Protein AF-A0A363TXF8-F1 (afdb_monomer_lite)

Sequence (86 aa):
MMSDQLNSGRHASLRRLALAAAVIVATVSQTTAGFAVGTARQRAACTGDVLRLCFTSIGSDRAIIACMTANKDRLSKRCKATLPPI

Structure (mmCIF, N/CA/C/O backbone):
data_AF-A0A363TXF8-F1
#
_entry.id   AF-A0A363TXF8-F1
#
loop_
_atom_site.group_PDB
_atom_site.id
_atom_site.type_symbol
_atom_site.label_atom_id
_atom_site.label_alt_id
_atom_site.label_comp_id
_atom_site.label_asym_id
_atom_site.label_entity_id
_atom_site.label_seq_id
_atom_site.pdbx_PDB_ins_code
_atom_site.Cartn_x
_atom_site.Cartn_y
_atom_site.Cartn_z
_atom_site.occupancy
_atom_site.B_iso_or_equiv
_atom_site.auth_seq_id
_atom_site.auth_comp_id
_atom_site.auth_asym_id
_atom_site.auth_atom_id
_atom_site.pdbx_PDB_model_num
ATOM 1 N N . MET A 1 1 ? 40.530 30.309 -58.371 1.00 45.50 1 MET A N 1
ATOM 2 C CA . MET A 1 1 ? 39.285 29.513 -58.505 1.00 45.50 1 MET A CA 1
ATOM 3 C C . MET A 1 1 ? 39.402 28.051 -58.010 1.00 45.50 1 MET A C 1
ATOM 5 O O . MET A 1 1 ? 38.451 27.308 -58.185 1.00 45.50 1 MET A O 1
ATOM 9 N N . MET A 1 2 ? 40.482 27.625 -57.321 1.00 51.88 2 MET A N 1
ATOM 10 C CA . MET A 1 2 ? 40.637 26.244 -56.784 1.00 51.88 2 MET A CA 1
ATOM 11 C C . MET A 1 2 ? 40.350 26.093 -55.273 1.00 51.88 2 MET A C 1
ATOM 13 O O . MET A 1 2 ? 40.237 24.975 -54.779 1.00 51.88 2 MET A O 1
ATOM 17 N N . SER A 1 3 ? 40.189 27.195 -54.535 1.00 53.59 3 SER A N 1
ATOM 18 C CA . SER A 1 3 ? 40.016 27.193 -53.071 1.00 53.59 3 SER A CA 1
ATOM 19 C C . SER A 1 3 ? 38.605 26.792 -52.605 1.00 53.59 3 SER A C 1
ATOM 21 O O . SER A 1 3 ? 38.451 26.250 -51.513 1.00 53.59 3 SER A O 1
ATOM 23 N N . ASP A 1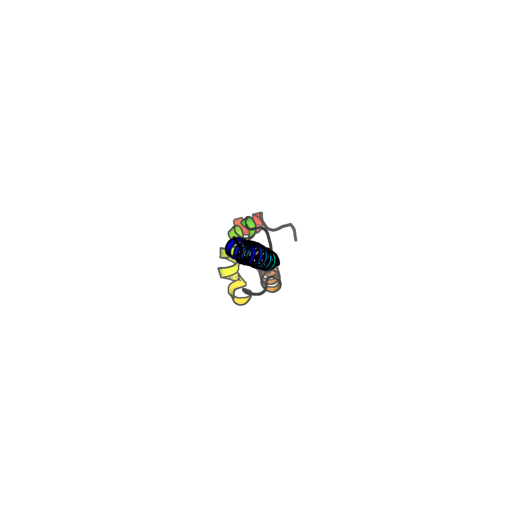 4 ? 37.581 27.003 -53.440 1.00 56.38 4 ASP A N 1
ATOM 24 C CA . ASP A 1 4 ? 36.177 26.677 -53.129 1.00 56.38 4 ASP A CA 1
ATOM 25 C C . ASP A 1 4 ? 35.897 25.164 -53.092 1.00 56.38 4 ASP A C 1
ATOM 27 O O . ASP A 1 4 ? 35.094 24.683 -52.288 1.00 56.38 4 ASP A O 1
ATOM 31 N N . GLN A 1 5 ? 36.610 24.382 -53.910 1.00 55.97 5 GLN A N 1
ATOM 32 C CA . GLN A 1 5 ? 36.403 22.931 -54.016 1.00 55.97 5 GLN A CA 1
ATOM 33 C C . GLN A 1 5 ? 36.887 22.181 -52.759 1.00 55.97 5 GLN A C 1
ATOM 35 O O . GLN A 1 5 ? 36.226 21.245 -52.305 1.00 55.97 5 GLN A O 1
ATOM 40 N N . LEU A 1 6 ? 37.984 22.632 -52.130 1.00 58.69 6 LEU A N 1
ATOM 41 C CA . LEU A 1 6 ? 38.482 22.061 -50.866 1.00 58.69 6 LEU A CA 1
ATOM 42 C C . LEU A 1 6 ? 37.524 22.331 -49.690 1.00 58.69 6 LEU A C 1
ATOM 44 O O . LEU A 1 6 ? 37.399 21.508 -48.779 1.00 58.69 6 LEU A O 1
ATOM 48 N N . ASN A 1 7 ? 36.840 23.480 -49.713 1.00 59.94 7 ASN A N 1
ATOM 49 C CA . ASN A 1 7 ? 35.887 23.882 -48.683 1.00 59.94 7 ASN A CA 1
ATOM 50 C C . ASN A 1 7 ? 34.586 23.063 -48.801 1.00 59.94 7 ASN A C 1
ATOM 52 O O . ASN A 1 7 ? 34.165 22.448 -47.828 1.00 59.94 7 ASN A O 1
ATOM 56 N N . SER A 1 8 ? 34.013 22.911 -49.999 1.00 58.41 8 SER A N 1
ATOM 57 C CA . SER A 1 8 ? 32.778 22.130 -50.206 1.00 58.41 8 SER A CA 1
ATOM 58 C C . SER A 1 8 ? 32.888 20.662 -49.735 1.00 58.41 8 SER A C 1
ATOM 60 O O . SER A 1 8 ? 31.997 20.149 -49.049 1.00 58.41 8 SER A O 1
ATOM 62 N N . GLY A 1 9 ? 34.030 20.004 -49.985 1.00 57.09 9 GLY A N 1
ATOM 63 C CA . GLY A 1 9 ? 34.290 18.626 -49.541 1.00 57.09 9 GLY A CA 1
ATOM 64 C C . GLY A 1 9 ? 34.458 18.473 -48.022 1.00 57.09 9 GLY A C 1
ATOM 65 O O . GLY A 1 9 ? 33.957 17.507 -47.436 1.00 57.09 9 GLY A O 1
ATOM 66 N N . ARG A 1 10 ? 35.094 19.448 -47.354 1.00 62.88 10 ARG A N 1
ATOM 67 C CA . ARG A 1 10 ? 35.191 19.498 -45.881 1.00 62.88 10 ARG A CA 1
ATOM 68 C C . ARG A 1 10 ? 33.825 19.713 -45.246 1.00 62.88 10 ARG A C 1
ATOM 70 O O . ARG A 1 10 ? 33.511 19.043 -44.272 1.00 62.88 10 ARG A O 1
ATOM 77 N N . HIS A 1 11 ? 32.989 20.580 -45.813 1.00 57.00 11 HIS A N 1
ATOM 78 C CA . HIS A 1 11 ? 31.642 20.851 -45.299 1.00 57.00 11 HIS A CA 1
ATOM 79 C C . HIS A 1 11 ? 30.707 19.650 -45.476 1.00 57.00 11 HIS A C 1
ATOM 81 O O . HIS A 1 11 ? 29.964 19.312 -44.556 1.00 57.00 11 HIS A O 1
ATOM 87 N N . ALA A 1 12 ? 30.786 18.947 -46.610 1.00 60.62 12 ALA A N 1
ATOM 88 C CA . ALA A 1 12 ? 30.049 17.702 -46.827 1.00 60.62 12 ALA A CA 1
ATOM 89 C C . ALA A 1 12 ? 30.515 16.578 -45.882 1.00 60.62 12 ALA A C 1
ATOM 91 O O . ALA A 1 12 ? 29.683 15.848 -45.344 1.00 60.62 12 ALA A O 1
ATOM 92 N N . SER A 1 13 ? 31.822 16.470 -45.626 1.00 59.72 13 SER A N 1
ATOM 93 C CA . SER A 1 13 ? 32.399 15.470 -44.714 1.00 59.72 13 SER A CA 1
ATOM 94 C C . SER A 1 13 ? 32.068 15.761 -43.246 1.00 59.72 13 SER A C 1
ATOM 96 O O . SER A 1 13 ? 31.666 14.854 -42.523 1.00 59.72 13 SER A O 1
ATOM 98 N N . LEU A 1 14 ? 32.138 17.028 -42.821 1.00 59.69 14 LEU A N 1
ATOM 99 C CA . LEU A 1 14 ? 31.747 17.475 -41.479 1.00 59.69 14 LEU A CA 1
ATOM 100 C C . LEU A 1 14 ? 30.241 17.299 -41.235 1.00 59.69 14 LEU A C 1
ATOM 102 O O . LEU A 1 14 ? 29.853 16.842 -40.165 1.00 59.69 14 LEU A O 1
ATOM 106 N N . ARG A 1 15 ? 29.385 17.576 -42.232 1.00 59.22 15 ARG A N 1
ATOM 107 C CA . ARG A 1 15 ? 27.936 17.303 -42.146 1.00 59.22 15 ARG A CA 1
ATOM 108 C C . ARG A 1 15 ? 27.639 15.807 -42.057 1.00 59.22 15 ARG A C 1
ATOM 110 O O . ARG A 1 15 ? 26.780 15.422 -41.276 1.00 59.22 15 ARG A O 1
ATOM 117 N N . ARG A 1 16 ? 28.354 14.959 -42.807 1.00 57.06 16 ARG A N 1
ATOM 118 C CA . ARG A 1 16 ? 28.211 13.490 -42.749 1.00 57.06 16 ARG A CA 1
ATOM 119 C C . ARG A 1 16 ? 28.671 12.907 -41.408 1.00 57.06 16 ARG A C 1
ATOM 121 O O . ARG A 1 16 ? 27.987 12.043 -40.872 1.00 57.06 16 ARG A O 1
ATOM 128 N N . LEU A 1 17 ? 29.768 13.416 -40.844 1.00 55.62 17 LEU A N 1
ATOM 129 C CA . LEU A 1 17 ? 30.247 13.055 -39.503 1.00 55.62 17 LEU A CA 1
ATOM 130 C C . LEU A 1 17 ? 29.278 13.521 -38.402 1.00 55.62 17 LEU A C 1
ATOM 132 O O . LEU A 1 17 ? 28.986 12.758 -37.485 1.00 55.62 17 LEU A O 1
ATOM 136 N N . ALA A 1 18 ? 28.719 14.729 -38.524 1.00 54.94 18 ALA A N 1
ATOM 137 C CA . ALA A 1 18 ? 27.706 15.243 -37.600 1.00 54.94 18 ALA A CA 1
ATOM 138 C C . ALA A 1 18 ? 26.380 14.461 -37.674 1.00 54.94 18 ALA A C 1
ATOM 140 O O . ALA A 1 18 ? 25.756 14.205 -36.647 1.00 54.94 18 ALA A O 1
ATOM 141 N N . LEU A 1 19 ? 25.969 14.032 -38.873 1.00 52.06 19 LEU A N 1
ATOM 142 C CA . LEU A 1 19 ? 24.781 13.194 -39.075 1.00 52.06 19 LEU A CA 1
ATOM 143 C C . LEU A 1 19 ? 24.974 11.771 -38.523 1.00 52.06 19 LEU A C 1
ATOM 145 O O . LEU A 1 19 ? 24.041 11.221 -37.948 1.00 52.06 19 LEU A O 1
ATOM 149 N N . ALA A 1 20 ? 26.175 11.192 -38.635 1.00 51.44 20 ALA A N 1
ATOM 150 C CA . ALA A 1 20 ? 26.482 9.871 -38.078 1.00 51.44 20 ALA A CA 1
ATOM 151 C C . ALA A 1 20 ? 26.532 9.865 -36.536 1.00 51.44 20 ALA A C 1
ATOM 153 O O . ALA A 1 20 ? 26.130 8.886 -35.911 1.00 51.44 20 ALA A O 1
ATOM 154 N N . ALA A 1 21 ? 26.964 10.967 -35.913 1.00 51.50 21 ALA A N 1
ATOM 155 C CA . ALA A 1 21 ? 27.004 11.102 -34.455 1.00 51.50 21 ALA A CA 1
ATOM 156 C C . ALA A 1 21 ? 25.611 11.271 -33.811 1.00 51.50 21 ALA A C 1
ATOM 158 O O . ALA A 1 21 ? 25.424 10.914 -32.649 1.00 51.50 21 ALA A O 1
ATOM 159 N N . ALA A 1 22 ? 24.616 11.768 -34.554 1.00 51.06 22 ALA A N 1
ATOM 160 C CA . ALA A 1 22 ? 23.264 11.999 -34.036 1.00 51.06 22 ALA A CA 1
ATOM 161 C C . ALA A 1 22 ? 22.412 10.719 -33.895 1.00 51.06 22 ALA A C 1
ATOM 163 O O . ALA A 1 22 ? 21.400 10.732 -33.200 1.00 51.06 22 ALA A O 1
ATOM 164 N N . VAL A 1 23 ? 22.811 9.604 -34.519 1.00 53.47 23 VAL A N 1
ATOM 165 C CA . VAL A 1 23 ? 22.025 8.351 -34.541 1.00 53.47 23 VAL A CA 1
ATOM 166 C C . VAL A 1 23 ? 22.283 7.460 -33.311 1.00 53.47 23 VAL A C 1
ATOM 168 O O . VAL A 1 23 ? 21.539 6.518 -33.061 1.00 53.47 23 VAL A O 1
ATOM 171 N N . ILE A 1 24 ? 23.287 7.773 -32.484 1.00 53.34 24 ILE A N 1
ATOM 172 C CA . ILE A 1 24 ? 23.676 6.937 -31.329 1.00 53.34 24 ILE A CA 1
ATOM 173 C C . ILE A 1 24 ? 22.866 7.285 -30.052 1.00 53.34 24 ILE A C 1
ATOM 175 O O . ILE A 1 24 ? 22.875 6.534 -29.080 1.00 53.34 24 ILE A O 1
ATOM 179 N N . VAL A 1 25 ? 22.095 8.382 -30.040 1.00 56.41 25 VAL A N 1
ATOM 180 C CA . VAL A 1 25 ? 21.464 8.951 -28.824 1.00 56.41 25 VAL A CA 1
ATOM 181 C C . VAL A 1 25 ? 19.953 8.660 -28.731 1.00 56.41 25 VAL A C 1
ATOM 183 O O . VAL A 1 25 ? 19.166 9.553 -28.437 1.00 56.41 25 VAL A O 1
ATOM 186 N N . ALA A 1 26 ? 19.492 7.435 -29.014 1.00 55.72 26 ALA A N 1
ATOM 187 C CA . ALA A 1 26 ? 18.043 7.143 -28.972 1.00 55.72 26 ALA A CA 1
AT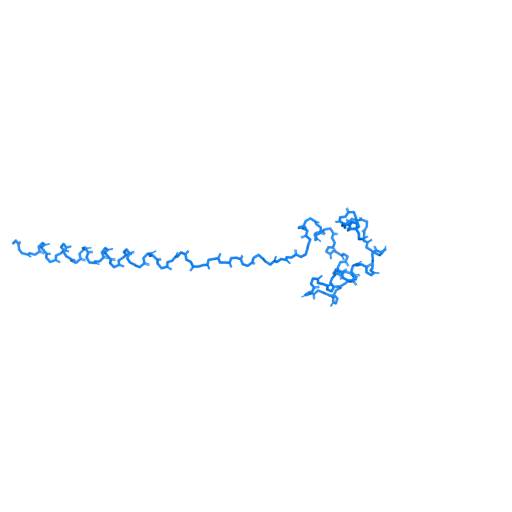OM 188 C C . ALA A 1 26 ? 17.630 5.791 -28.365 1.00 55.72 26 ALA A C 1
ATOM 190 O O . ALA A 1 26 ? 16.451 5.444 -28.371 1.00 55.72 26 ALA A O 1
ATOM 191 N N . THR A 1 27 ? 18.554 5.027 -27.793 1.00 60.06 27 THR A N 1
ATOM 192 C CA . THR A 1 27 ? 18.242 3.752 -27.129 1.00 60.06 27 THR A CA 1
ATOM 193 C C . THR A 1 27 ? 19.091 3.717 -25.862 1.00 60.06 27 THR A C 1
ATOM 195 O O . THR A 1 27 ? 20.306 3.648 -25.961 1.00 60.06 27 THR A O 1
ATOM 198 N N . VAL A 1 28 ? 18.609 3.837 -24.630 1.00 57.69 28 VAL A N 1
ATOM 199 C CA . VAL A 1 28 ? 17.492 3.134 -24.008 1.00 57.69 28 VAL A CA 1
ATOM 200 C C . VAL A 1 28 ? 17.206 3.859 -22.684 1.00 57.69 28 VAL A C 1
ATOM 202 O O . VAL A 1 28 ? 17.904 3.650 -21.695 1.00 57.69 28 VAL A O 1
ATOM 205 N N . SER A 1 29 ? 16.170 4.693 -22.623 1.00 53.72 29 SER A N 1
ATOM 206 C CA . SER A 1 29 ? 15.566 5.055 -21.333 1.00 53.72 29 SER A CA 1
ATOM 207 C C . SER A 1 29 ? 14.558 3.970 -20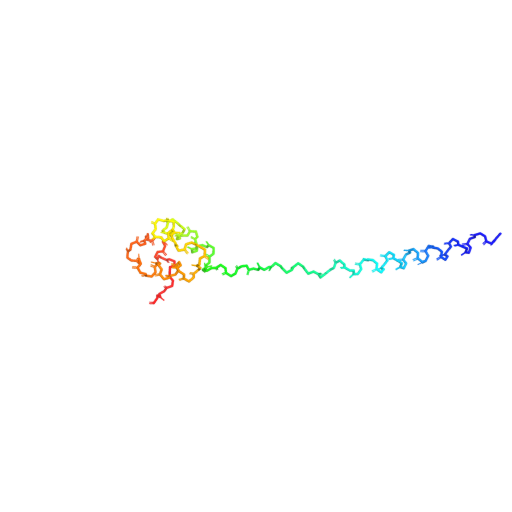.977 1.00 53.72 29 SER A C 1
ATOM 209 O O . SER A 1 29 ? 13.350 4.163 -21.062 1.00 53.72 29 SER A O 1
ATOM 211 N N . GLN A 1 30 ? 15.062 2.787 -20.626 1.00 55.28 30 GLN A N 1
ATOM 212 C CA . GLN A 1 30 ? 14.246 1.761 -19.984 1.00 55.28 30 GLN A CA 1
ATOM 213 C C . GLN A 1 30 ? 13.978 2.252 -18.563 1.00 55.28 30 GLN A C 1
ATOM 215 O O . GLN A 1 30 ? 14.726 1.946 -17.639 1.00 55.28 30 GLN A O 1
ATOM 220 N N . THR A 1 31 ? 12.942 3.071 -18.385 1.00 57.31 31 THR A N 1
ATOM 221 C CA . THR A 1 31 ? 12.377 3.302 -17.058 1.00 57.31 31 THR A CA 1
ATOM 222 C C . THR A 1 31 ? 11.859 1.955 -16.584 1.00 57.31 31 THR A C 1
ATOM 224 O O . THR A 1 31 ? 10.794 1.508 -17.011 1.00 57.31 31 THR A O 1
ATOM 227 N N . THR A 1 32 ? 12.640 1.269 -15.755 1.00 57.69 32 THR A N 1
ATOM 228 C CA . THR A 1 32 ? 12.180 0.103 -15.016 1.00 57.69 32 THR A CA 1
ATOM 229 C C . THR A 1 32 ? 11.050 0.586 -14.118 1.00 57.69 32 THR A C 1
ATOM 231 O O . THR A 1 32 ? 11.265 1.135 -13.040 1.00 57.69 32 THR A O 1
ATOM 234 N N . ALA A 1 33 ? 9.814 0.456 -14.598 1.00 58.66 33 ALA A N 1
ATOM 235 C CA . ALA A 1 33 ? 8.646 0.604 -13.756 1.00 58.66 33 ALA A CA 1
ATOM 236 C C . ALA A 1 33 ? 8.774 -0.476 -12.681 1.00 58.66 33 ALA A C 1
ATOM 238 O O . ALA A 1 33 ? 8.531 -1.653 -12.939 1.00 58.66 33 AL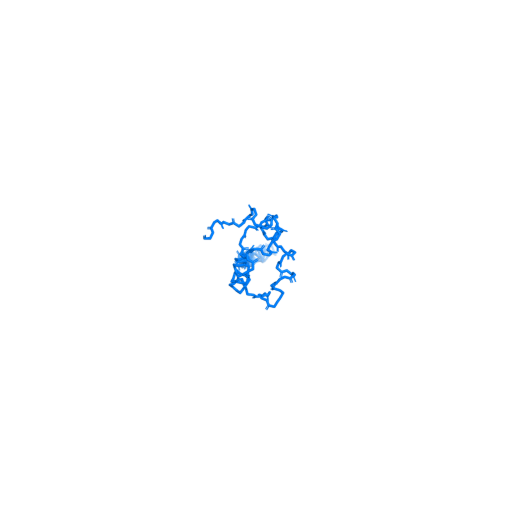A A O 1
ATOM 239 N N . GLY A 1 34 ? 9.245 -0.092 -11.493 1.00 57.62 34 GLY A N 1
ATOM 240 C CA . GLY A 1 34 ? 9.203 -0.971 -10.340 1.00 57.62 34 GLY A CA 1
ATOM 241 C C . GLY A 1 34 ? 7.752 -1.397 -10.170 1.00 57.62 34 GLY A C 1
ATOM 242 O O . GLY A 1 34 ? 6.882 -0.540 -9.994 1.00 57.62 34 GLY A O 1
ATOM 243 N N . PHE A 1 35 ? 7.481 -2.696 -10.295 1.00 56.56 35 PHE A N 1
ATOM 244 C CA . PHE A 1 35 ? 6.166 -3.274 -10.044 1.00 56.56 35 PHE A CA 1
ATOM 245 C C . PHE A 1 35 ? 5.859 -3.137 -8.559 1.00 56.56 35 PHE A C 1
ATOM 247 O O . PHE A 1 35 ? 6.009 -4.077 -7.793 1.00 56.56 35 PHE A O 1
ATOM 254 N N . ALA A 1 36 ? 5.494 -1.938 -8.130 1.00 63.66 36 ALA A N 1
ATOM 255 C CA . ALA A 1 36 ? 5.136 -1.716 -6.752 1.00 63.66 36 ALA A CA 1
ATOM 256 C C . ALA A 1 36 ? 3.759 -2.360 -6.513 1.00 63.66 36 ALA A C 1
ATOM 258 O O . ALA A 1 36 ? 2.827 -2.212 -7.312 1.00 63.66 36 ALA A O 1
ATOM 259 N N . VAL A 1 37 ? 3.614 -3.096 -5.416 1.00 69.88 37 VAL A N 1
ATOM 260 C CA . VAL A 1 37 ? 2.358 -3.784 -5.086 1.00 69.88 37 VAL A CA 1
ATOM 261 C C . VAL A 1 37 ? 1.191 -2.809 -4.886 1.00 69.88 37 VAL A C 1
ATOM 263 O O . VAL A 1 37 ? 1.301 -1.819 -4.162 1.00 69.88 37 VAL A O 1
ATOM 266 N N . GLY A 1 38 ? 0.050 -3.097 -5.523 1.00 78.75 38 GLY A N 1
ATOM 267 C CA . GLY A 1 38 ? -1.203 -2.338 -5.393 1.00 78.75 38 GLY A CA 1
ATOM 268 C C . GLY A 1 38 ? -1.241 -1.019 -6.175 1.00 78.75 38 GLY A C 1
ATOM 269 O O . GLY A 1 38 ? -0.265 -0.605 -6.791 1.00 78.75 38 GLY A O 1
ATOM 270 N N . THR A 1 39 ? -2.386 -0.332 -6.163 1.00 87.31 39 THR A N 1
ATOM 271 C CA . THR A 1 39 ? -2.510 1.003 -6.783 1.00 87.31 39 THR A CA 1
ATOM 272 C C . THR A 1 39 ? -1.880 2.087 -5.902 1.00 87.31 39 THR A C 1
ATOM 274 O O . THR A 1 39 ? -1.763 1.922 -4.687 1.00 87.31 39 THR A O 1
ATOM 277 N N . ALA A 1 40 ? -1.532 3.246 -6.473 1.00 87.00 40 ALA A N 1
ATOM 278 C CA . ALA A 1 40 ? -1.028 4.382 -5.689 1.00 87.00 40 ALA A CA 1
ATOM 279 C C . ALA A 1 40 ? -1.999 4.791 -4.564 1.00 87.00 40 ALA A C 1
ATOM 281 O O . ALA A 1 40 ? -1.582 5.060 -3.437 1.00 87.00 40 ALA A O 1
ATOM 282 N N . ARG A 1 41 ? -3.308 4.757 -4.849 1.00 87.06 41 ARG A N 1
ATOM 283 C CA . ARG A 1 41 ? -4.365 5.041 -3.871 1.00 87.06 41 ARG A CA 1
ATOM 284 C C . ARG A 1 41 ? -4.387 4.018 -2.736 1.00 87.06 41 ARG A C 1
ATOM 286 O O . ARG A 1 41 ? -4.527 4.402 -1.579 1.00 87.06 41 ARG A O 1
ATOM 293 N N . GLN A 1 42 ? -4.224 2.739 -3.056 1.00 87.81 42 GLN A N 1
ATOM 294 C CA . GLN A 1 42 ? -4.190 1.658 -2.073 1.00 87.81 42 GLN A CA 1
ATOM 295 C C . GLN A 1 42 ? -2.944 1.739 -1.187 1.00 87.81 42 GLN A C 1
ATOM 297 O O . GLN A 1 42 ? -3.057 1.648 0.034 1.00 87.81 42 GLN A O 1
ATOM 302 N N . ARG A 1 43 ? -1.769 2.021 -1.769 1.00 88.62 43 ARG A N 1
ATOM 303 C CA . ARG A 1 43 ? -0.550 2.272 -0.984 1.00 88.62 43 ARG A CA 1
ATOM 304 C C . ARG A 1 43 ? -0.759 3.437 -0.035 1.00 88.62 43 ARG A C 1
ATOM 306 O O . ARG A 1 43 ? -0.622 3.252 1.164 1.00 88.62 43 ARG A O 1
ATOM 313 N N . ALA A 1 44 ? -1.210 4.587 -0.537 1.00 91.12 44 ALA A N 1
ATOM 314 C CA . ALA A 1 44 ? -1.480 5.751 0.302 1.00 91.12 44 ALA A CA 1
ATOM 315 C C . ALA A 1 44 ? -2.487 5.452 1.426 1.00 91.12 44 ALA A C 1
ATOM 317 O O . ALA A 1 44 ? -2.336 5.981 2.528 1.00 91.12 44 ALA A O 1
ATOM 318 N N . ALA A 1 45 ? -3.494 4.605 1.173 1.00 92.81 45 ALA A N 1
ATOM 319 C CA . ALA A 1 45 ? -4.460 4.167 2.177 1.00 92.81 45 ALA A CA 1
ATOM 320 C C . ALA A 1 45 ? -3.808 3.342 3.299 1.00 92.81 45 ALA A C 1
ATOM 322 O O . ALA A 1 45 ? -4.114 3.584 4.470 1.00 92.81 45 ALA A O 1
ATOM 323 N N . CYS A 1 46 ? -2.896 2.435 2.937 1.00 92.81 46 CYS A N 1
ATOM 324 C CA . CYS A 1 46 ? -2.296 1.429 3.811 1.00 92.81 46 CYS A CA 1
ATOM 325 C C . CYS A 1 46 ? -0.899 1.776 4.359 1.00 92.81 46 CYS A C 1
ATOM 327 O O . CYS A 1 46 ? -0.451 1.098 5.277 1.00 92.81 46 CYS A O 1
ATOM 329 N N . THR A 1 47 ? -0.216 2.825 3.877 1.00 93.06 47 THR A N 1
ATOM 330 C CA . THR A 1 47 ? 1.154 3.184 4.306 1.00 93.06 47 THR A CA 1
ATOM 331 C C . THR A 1 47 ? 1.280 3.287 5.825 1.00 93.06 47 THR A C 1
ATOM 333 O O . THR A 1 47 ? 2.204 2.723 6.402 1.00 93.06 47 THR A O 1
ATOM 336 N N . GLY A 1 48 ? 0.335 3.954 6.494 1.00 95.06 48 GLY A N 1
ATOM 337 C CA . GLY A 1 48 ? 0.360 4.081 7.955 1.00 95.06 48 GLY A CA 1
ATOM 338 C C . GLY A 1 48 ? 0.224 2.739 8.682 1.00 95.06 48 GLY A C 1
ATOM 339 O O . GLY A 1 48 ? 0.896 2.512 9.683 1.00 95.06 48 GLY A O 1
AT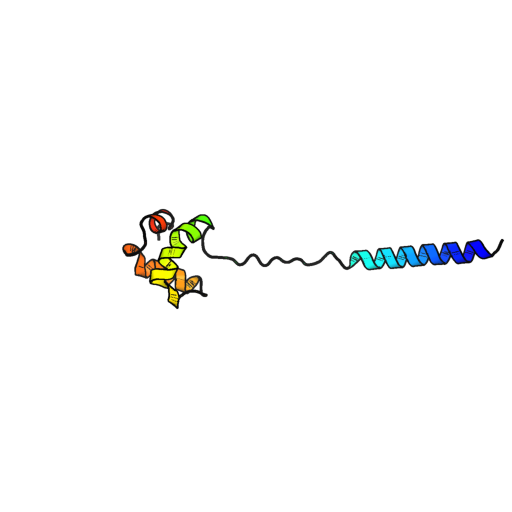OM 340 N N . ASP A 1 49 ? -0.593 1.822 8.156 1.00 95.19 49 ASP A N 1
ATOM 341 C CA . ASP A 1 49 ? -0.740 0.479 8.719 1.00 95.19 49 ASP A CA 1
ATOM 342 C C . ASP A 1 49 ? 0.519 -0.365 8.491 1.00 95.19 49 ASP A C 1
ATOM 344 O O . ASP A 1 49 ? 0.963 -1.043 9.413 1.00 95.19 49 ASP A O 1
ATOM 348 N N . VAL A 1 50 ? 1.137 -0.280 7.307 1.00 94.75 50 VAL A N 1
ATOM 349 C CA . VAL A 1 50 ? 2.398 -0.976 6.996 1.00 94.75 50 VAL A CA 1
ATOM 350 C C . VAL A 1 50 ? 3.518 -0.498 7.915 1.00 94.75 50 VAL A C 1
ATOM 352 O O . VAL A 1 50 ? 4.196 -1.319 8.523 1.00 94.75 50 VAL A O 1
ATOM 355 N N . LEU A 1 51 ? 3.678 0.815 8.080 1.00 95.69 51 LEU A N 1
ATOM 356 C CA . LEU A 1 51 ? 4.703 1.382 8.959 1.00 95.69 51 LEU A CA 1
ATOM 357 C C . LEU A 1 51 ? 4.476 1.014 10.432 1.00 95.69 51 LEU A C 1
ATOM 359 O O . LEU A 1 51 ? 5.438 0.840 11.170 1.00 95.69 51 LEU A O 1
ATOM 363 N N . ARG A 1 52 ? 3.218 0.877 10.866 1.00 96.56 52 ARG A N 1
ATOM 364 C CA . ARG A 1 52 ? 2.876 0.553 12.258 1.00 96.56 52 ARG A CA 1
ATOM 365 C C . ARG A 1 52 ? 2.940 -0.942 12.571 1.00 96.56 52 ARG A C 1
ATOM 367 O O . ARG A 1 52 ? 3.342 -1.314 13.667 1.00 96.56 52 ARG A O 1
ATOM 374 N N . LEU A 1 53 ? 2.467 -1.789 11.658 1.00 96.69 53 LEU A N 1
ATOM 375 C CA . LEU A 1 53 ? 2.253 -3.225 11.888 1.00 96.69 53 LEU A CA 1
ATOM 376 C C . LEU A 1 53 ? 3.298 -4.105 11.201 1.00 96.69 53 LEU A C 1
ATOM 378 O O . LEU A 1 53 ? 3.596 -5.185 11.698 1.00 96.69 53 LEU A O 1
ATOM 382 N N . CYS A 1 54 ? 3.836 -3.653 10.069 1.00 95.81 54 CYS A N 1
ATOM 383 C CA . CYS A 1 54 ? 4.644 -4.451 9.147 1.00 95.81 54 CYS A CA 1
ATOM 384 C C . CYS A 1 54 ? 6.002 -3.807 8.842 1.00 95.81 54 CYS A C 1
ATOM 386 O O . CYS A 1 54 ? 6.582 -4.067 7.790 1.00 95.81 54 CYS A O 1
ATOM 388 N N . PHE A 1 55 ? 6.520 -2.970 9.747 1.00 95.62 55 PHE A N 1
ATOM 389 C CA . PHE A 1 55 ? 7.766 -2.225 9.543 1.00 95.62 55 PHE A CA 1
ATOM 390 C C . PHE A 1 55 ? 8.944 -3.132 9.157 1.00 95.62 55 PHE A C 1
ATOM 392 O O . PHE A 1 55 ? 9.708 -2.820 8.251 1.00 95.62 55 PHE A O 1
ATOM 399 N N . THR A 1 56 ? 9.039 -4.307 9.783 1.00 96.00 56 THR A N 1
ATOM 400 C CA . THR A 1 56 ? 10.084 -5.310 9.518 1.00 96.00 56 THR A CA 1
ATOM 401 C C . THR A 1 56 ? 9.962 -5.988 8.152 1.00 96.00 56 THR A C 1
ATOM 403 O O . THR A 1 56 ? 10.895 -6.648 7.712 1.00 96.00 56 THR A O 1
ATOM 406 N N . SER A 1 57 ? 8.813 -5.855 7.487 1.00 94.75 57 SER A N 1
ATOM 407 C CA . SER A 1 57 ? 8.545 -6.438 6.168 1.00 94.75 57 SER A CA 1
ATOM 408 C C . SER A 1 57 ? 8.863 -5.475 5.018 1.00 94.75 57 SER A C 1
ATOM 410 O O . SER A 1 57 ? 8.797 -5.867 3.853 1.00 94.75 57 SER A O 1
ATOM 412 N N . ILE A 1 58 ? 9.196 -4.214 5.323 1.00 90.56 58 ILE A N 1
ATOM 413 C CA . ILE A 1 58 ? 9.526 -3.195 4.322 1.00 90.56 58 ILE A CA 1
ATOM 414 C C . ILE A 1 58 ? 10.760 -3.631 3.525 1.00 90.56 58 ILE A C 1
ATOM 416 O O . ILE A 1 58 ? 11.753 -4.081 4.087 1.00 90.56 58 ILE A O 1
ATOM 420 N N . GLY A 1 59 ? 10.683 -3.493 2.199 1.00 88.69 59 GLY A N 1
ATOM 421 C CA . GLY A 1 59 ? 11.712 -3.961 1.263 1.00 88.69 59 GLY A CA 1
ATOM 422 C C . GLY A 1 59 ? 11.365 -5.281 0.571 1.00 88.69 59 GLY A C 1
ATOM 423 O O . GLY A 1 59 ? 12.029 -5.649 -0.394 1.00 88.69 59 GLY A O 1
ATOM 424 N N . SER A 1 60 ? 10.299 -5.966 0.999 1.00 91.62 60 SER A N 1
ATOM 425 C CA . SER A 1 60 ? 9.755 -7.128 0.296 1.00 91.62 60 SER A CA 1
ATOM 426 C C . SER A 1 60 ? 8.242 -7.035 0.176 1.00 91.62 60 SER A C 1
ATOM 428 O O . SER A 1 60 ? 7.497 -7.245 1.131 1.00 91.62 60 SER A O 1
ATOM 430 N N . ASP A 1 61 ? 7.782 -6.802 -1.045 1.00 87.50 61 ASP A N 1
ATOM 431 C CA . ASP A 1 61 ? 6.366 -6.734 -1.389 1.00 87.50 61 ASP A CA 1
ATOM 432 C C . ASP A 1 61 ? 5.591 -7.990 -0.951 1.00 87.50 61 ASP A C 1
ATOM 434 O O . ASP A 1 61 ? 4.492 -7.892 -0.402 1.00 87.50 61 ASP A O 1
ATOM 438 N N . ARG A 1 62 ? 6.193 -9.180 -1.086 1.00 90.06 62 ARG A N 1
ATOM 439 C CA . ARG A 1 62 ? 5.585 -10.435 -0.609 1.00 90.06 62 ARG A CA 1
ATOM 440 C C . ARG A 1 62 ? 5.465 -10.486 0.912 1.00 90.06 62 ARG A C 1
ATOM 442 O O . ARG A 1 62 ? 4.437 -10.930 1.418 1.00 90.06 62 ARG A O 1
ATOM 449 N N . ALA A 1 63 ? 6.491 -10.033 1.633 1.00 92.75 63 ALA A N 1
ATOM 450 C CA . ALA A 1 63 ? 6.458 -10.003 3.093 1.00 92.75 63 ALA A CA 1
ATOM 451 C C . ALA A 1 63 ? 5.413 -8.999 3.603 1.00 92.75 63 ALA A C 1
ATOM 453 O O . ALA A 1 63 ? 4.684 -9.303 4.545 1.00 92.75 63 ALA A O 1
ATOM 454 N N . ILE A 1 64 ? 5.281 -7.841 2.942 1.00 91.69 64 ILE A N 1
ATOM 455 C CA . ILE A 1 64 ? 4.254 -6.841 3.262 1.00 91.69 64 ILE A CA 1
ATOM 456 C C . ILE A 1 64 ? 2.857 -7.439 3.086 1.00 91.69 64 ILE A C 1
ATOM 458 O O . ILE A 1 64 ? 2.046 -7.341 4.005 1.00 91.69 64 ILE A O 1
ATOM 462 N N . ILE A 1 65 ? 2.582 -8.100 1.953 1.00 89.88 65 ILE A N 1
ATOM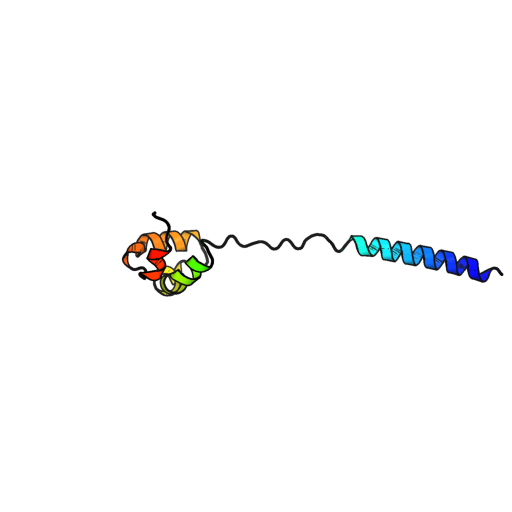 463 C CA . ILE A 1 65 ? 1.284 -8.750 1.711 1.00 89.88 65 ILE A CA 1
ATOM 464 C C . ILE A 1 65 ? 1.000 -9.795 2.794 1.00 89.88 65 ILE A C 1
ATOM 466 O O . ILE A 1 65 ? -0.063 -9.759 3.406 1.00 89.88 65 ILE A O 1
ATOM 470 N N . ALA A 1 66 ? 1.953 -10.685 3.083 1.00 93.06 66 ALA A N 1
ATOM 471 C CA . ALA A 1 66 ? 1.780 -11.715 4.106 1.00 93.06 66 ALA A CA 1
ATOM 472 C C . ALA A 1 66 ? 1.505 -11.114 5.497 1.00 93.06 66 ALA A C 1
ATOM 474 O O . ALA A 1 66 ? 0.576 -11.539 6.186 1.00 93.06 66 ALA A O 1
ATOM 475 N N . CYS A 1 67 ? 2.262 -10.084 5.890 1.00 94.88 67 CYS A N 1
ATOM 476 C CA . CYS A 1 67 ? 2.063 -9.389 7.158 1.00 94.88 67 CYS A CA 1
ATOM 477 C C . CYS A 1 67 ? 0.692 -8.702 7.236 1.00 94.88 67 CYS A C 1
ATOM 479 O O . CYS A 1 67 ? 0.007 -8.806 8.259 1.00 94.88 67 CYS A O 1
ATOM 481 N N . MET A 1 68 ? 0.269 -8.028 6.163 1.00 92.12 68 MET A N 1
ATOM 482 C CA . MET A 1 68 ? -1.038 -7.377 6.092 1.00 92.12 68 MET A CA 1
ATOM 483 C C . MET A 1 68 ? -2.182 -8.389 6.172 1.00 92.12 68 MET A C 1
ATOM 485 O O . MET A 1 68 ? -3.137 -8.147 6.906 1.00 92.12 68 MET A O 1
ATOM 489 N N . THR A 1 69 ? -2.070 -9.531 5.490 1.00 91.00 69 THR A N 1
ATOM 490 C CA . THR A 1 69 ? -3.054 -10.622 5.565 1.00 91.00 69 THR A CA 1
ATOM 491 C C . THR A 1 69 ? -3.146 -11.192 6.981 1.00 91.00 69 THR A C 1
ATOM 493 O O . THR A 1 69 ? -4.246 -11.344 7.510 1.00 91.00 69 THR A O 1
ATOM 496 N N . ALA A 1 70 ? -2.010 -11.424 7.645 1.00 93.56 70 ALA A N 1
ATOM 497 C CA . ALA A 1 70 ? -1.977 -11.903 9.030 1.00 93.56 70 ALA A CA 1
ATOM 498 C C . ALA A 1 70 ? -2.555 -10.884 10.032 1.00 93.56 70 ALA A C 1
ATOM 500 O O . ALA A 1 70 ? -3.137 -11.260 11.046 1.00 93.56 70 ALA A O 1
ATOM 501 N N . ASN A 1 71 ? -2.428 -9.585 9.745 1.00 94.25 71 ASN A N 1
ATOM 502 C CA . ASN A 1 71 ? -2.927 -8.501 10.593 1.00 94.25 71 ASN A CA 1
ATOM 503 C C . ASN A 1 71 ? -4.219 -7.870 10.063 1.00 94.25 71 ASN A C 1
ATOM 505 O O . ASN A 1 71 ? -4.554 -6.757 10.480 1.00 94.25 71 ASN A O 1
ATOM 509 N N . LYS A 1 72 ? -4.962 -8.554 9.181 1.00 91.06 72 LYS A N 1
ATOM 510 C CA . LYS A 1 72 ? -6.128 -7.987 8.485 1.00 91.06 72 LYS A CA 1
ATOM 511 C C . LYS A 1 72 ? -7.105 -7.305 9.440 1.00 91.06 72 LYS A C 1
ATOM 513 O O . LYS A 1 72 ? -7.573 -6.210 9.155 1.00 91.06 72 LYS A O 1
ATOM 518 N N . ASP A 1 73 ? -7.342 -7.881 10.619 1.00 93.12 73 ASP A N 1
ATOM 519 C CA . ASP A 1 73 ? -8.306 -7.359 11.592 1.00 93.12 73 ASP A CA 1
ATOM 520 C C . ASP A 1 73 ? -7.803 -6.093 12.306 1.00 93.12 73 ASP A C 1
ATOM 522 O O . ASP A 1 73 ? -8.610 -5.254 12.712 1.00 93.12 73 ASP A O 1
ATOM 526 N N . ARG A 1 74 ? -6.482 -5.894 12.361 1.00 95.06 74 ARG A N 1
ATOM 527 C CA . ARG A 1 74 ? -5.807 -4.747 12.989 1.00 95.06 74 ARG A CA 1
ATOM 528 C C . ARG A 1 74 ? -5.546 -3.584 12.028 1.00 95.06 74 ARG A C 1
ATOM 530 O O . ARG A 1 74 ? -5.135 -2.516 12.490 1.00 95.06 74 ARG A O 1
ATOM 537 N N . LEU A 1 75 ? -5.769 -3.778 10.727 1.00 94.31 75 LEU A N 1
ATOM 538 C CA . LEU A 1 75 ? -5.672 -2.716 9.726 1.00 94.31 75 LEU A CA 1
ATOM 539 C C . LEU A 1 75 ? -6.736 -1.638 9.958 1.00 94.31 75 LEU A C 1
ATOM 541 O O . LEU A 1 75 ? -7.861 -1.922 10.395 1.00 94.31 75 LEU A O 1
ATOM 545 N N . SER A 1 76 ? -6.400 -0.397 9.610 1.00 94.88 76 SER A N 1
ATOM 546 C CA . SER A 1 76 ? -7.346 0.713 9.624 1.00 94.88 76 SER A CA 1
ATOM 547 C C . SER A 1 76 ? -8.536 0.451 8.692 1.00 94.88 76 SER A C 1
ATOM 549 O O . SER A 1 76 ? -8.430 -0.238 7.673 1.00 94.88 76 SER A O 1
ATOM 551 N N . LYS A 1 77 ? -9.688 1.063 9.003 1.00 94.31 77 LYS A N 1
ATOM 552 C CA . LYS A 1 77 ? -10.883 0.993 8.140 1.00 94.31 77 LYS A CA 1
ATOM 553 C C . LYS A 1 77 ? -10.577 1.448 6.708 1.00 94.31 77 LYS A C 1
ATOM 555 O O . LYS A 1 77 ? -11.071 0.853 5.756 1.00 94.31 77 LYS A O 1
ATOM 560 N N . ARG A 1 78 ? -9.729 2.473 6.563 1.00 92.38 78 ARG A N 1
ATOM 561 C CA . ARG A 1 78 ? -9.341 3.037 5.266 1.00 92.38 78 ARG A CA 1
ATOM 562 C C . ARG A 1 78 ? -8.535 2.045 4.429 1.00 92.38 78 ARG A C 1
ATOM 564 O O . ARG A 1 78 ? -8.814 1.915 3.245 1.00 92.38 78 ARG A O 1
ATOM 571 N N . CYS A 1 79 ? -7.580 1.338 5.031 1.00 93.25 79 CYS A N 1
ATOM 572 C CA . CYS A 1 79 ? -6.811 0.322 4.316 1.00 93.25 79 CYS A CA 1
ATOM 573 C C . CYS A 1 79 ? -7.691 -0.878 3.926 1.00 93.25 79 CYS A C 1
ATOM 575 O O . CYS A 1 79 ? -7.697 -1.278 2.761 1.00 93.25 79 CYS A O 1
ATOM 577 N N . LYS A 1 80 ? -8.524 -1.375 4.856 1.00 91.06 80 LYS A N 1
ATOM 578 C CA . LYS A 1 80 ? -9.481 -2.472 4.605 1.00 91.06 80 LYS A CA 1
ATOM 579 C C . LYS A 1 80 ? -10.416 -2.196 3.430 1.00 91.06 80 LYS A C 1
ATOM 581 O O . LYS A 1 80 ? -10.626 -3.078 2.612 1.00 91.06 80 LYS A O 1
ATOM 586 N N . ALA A 1 81 ? -10.927 -0.971 3.314 1.00 89.75 81 ALA A N 1
ATOM 587 C CA . ALA A 1 81 ? -11.834 -0.578 2.233 1.00 89.75 81 ALA A CA 1
ATOM 588 C C . ALA A 1 81 ? -11.197 -0.633 0.831 1.00 89.75 81 ALA A C 1
ATOM 590 O O . ALA A 1 81 ? -11.907 -0.574 -0.167 1.00 89.75 81 ALA A O 1
ATOM 591 N N . THR A 1 82 ? -9.866 -0.707 0.752 1.00 86.56 82 THR A N 1
ATOM 592 C CA . THR A 1 82 ? -9.119 -0.755 -0.513 1.00 86.56 82 THR A CA 1
ATOM 593 C C . THR A 1 82 ? -8.490 -2.113 -0.796 1.00 86.56 82 THR A C 1
ATOM 595 O O . THR A 1 82 ? -7.916 -2.293 -1.868 1.00 86.56 82 THR A O 1
ATOM 598 N N . LEU A 1 83 ? -8.563 -3.057 0.148 1.00 75.31 83 LEU A N 1
ATOM 599 C CA . LEU A 1 83 ? -8.076 -4.410 -0.079 1.00 75.31 83 LEU A CA 1
ATOM 600 C C . LEU A 1 83 ? -9.052 -5.148 -1.005 1.00 75.31 83 LEU A C 1
ATOM 602 O O . LEU A 1 83 ? -10.261 -5.089 -0.766 1.00 75.31 83 LEU A O 1
ATOM 606 N N . PRO A 1 84 ? -8.563 -5.845 -2.047 1.00 62.91 84 PRO A N 1
ATOM 607 C CA . PRO A 1 84 ? -9.405 -6.797 -2.753 1.00 62.91 84 PRO A CA 1
ATOM 608 C C . PRO A 1 84 ? -9.880 -7.878 -1.766 1.00 62.91 84 PRO A C 1
ATOM 610 O O . PRO A 1 84 ? -9.162 -8.160 -0.799 1.00 62.91 84 PRO A O 1
ATOM 613 N N . PRO A 1 85 ? -11.068 -8.475 -1.978 1.00 57.03 85 PRO A N 1
ATOM 614 C CA . PRO A 1 85 ? -11.465 -9.654 -1.221 1.00 57.03 85 PRO A CA 1
ATOM 615 C C . PRO A 1 85 ? -10.379 -10.721 -1.403 1.00 57.03 85 PRO A C 1
ATOM 617 O O . PRO A 1 85 ? -10.069 -11.108 -2.530 1.00 57.03 85 PRO A O 1
ATOM 620 N N . ILE A 1 86 ? -9.749 -11.083 -0.288 1.00 54.88 86 ILE A N 1
ATOM 621 C CA . ILE A 1 86 ? -8.773 -12.174 -0.175 1.00 54.88 86 ILE A CA 1
ATOM 622 C C . ILE A 1 86 ? -9.485 -13.517 -0.127 1.00 54.88 86 ILE A C 1
ATOM 624 O O . ILE A 1 86 ? -10.560 -13.579 0.513 1.00 54.88 86 ILE A O 1
#

Radius of gyration: 28.98 Å; chains: 1; bounding box: 52×42×72 Å

Foldseek 3Di:
DPPVVVVVVVVVVVVVVVVVVVVVPDDDPPPPPPPQPDDPQLCVQCVVVCVVFVVVQPPPNVSSVVRCVVCVVVGDPSNNVRDDDD

Secondary structure (DSSP, 8-state):
--HHHHHHHHHHHHHHHHHHHGGGS-S---------SS-HHHHHHHHHHHHHH-GGGTT-HHHHHHHHHHTGGGS-HHHHTTSPP-

pLDDT: mean 75.43, std 17.87, range [45.5, 96.69]